Protein AF-A0A660W868-F1 (afdb_monomer_lite)

pLDDT: mean 95.9, std 3.43, range [68.06, 98.5]

Radius of gyration: 18.98 Å; chains: 1; bounding box: 48×37×40 Å

Structure (mmCIF, N/CA/C/O backbone):
data_AF-A0A660W868-F1
#
_entry.id   AF-A0A660W868-F1
#
loop_
_atom_site.group_PDB
_atom_site.id
_atom_site.type_symbol
_atom_site.label_atom_id
_atom_site.label_alt_id
_atom_site.label_comp_id
_atom_site.label_asym_id
_atom_site.label_entity_id
_atom_site.label_seq_id
_atom_site.pdbx_PDB_ins_code
_atom_site.Cartn_x
_atom_site.Cartn_y
_atom_site.Cartn_z
_atom_site.occupancy
_atom_site.B_iso_or_equiv
_atom_site.auth_seq_id
_atom_site.auth_comp_id
_atom_site.auth_asym_id
_atom_site.auth_atom_id
_atom_site.pdbx_PDB_model_num
ATOM 1 N N . MET A 1 1 ? 16.168 12.147 8.693 1.00 68.06 1 MET A N 1
ATOM 2 C CA . MET A 1 1 ? 14.944 12.103 7.888 1.00 68.06 1 MET A CA 1
ATOM 3 C C . MET A 1 1 ? 14.777 13.500 7.350 1.00 68.06 1 MET A C 1
ATOM 5 O O . MET A 1 1 ? 14.948 14.435 8.127 1.00 68.06 1 MET A O 1
ATOM 9 N N . ASP A 1 2 ? 14.531 13.662 6.054 1.00 80.94 2 ASP A N 1
ATOM 10 C CA . ASP A 1 2 ? 14.269 14.983 5.465 1.00 80.94 2 ASP A CA 1
ATOM 11 C C . ASP A 1 2 ? 13.110 15.681 6.211 1.00 80.94 2 ASP A C 1
ATOM 13 O O . ASP A 1 2 ? 12.063 15.068 6.451 1.00 80.94 2 ASP A O 1
ATOM 17 N N . ASP A 1 3 ? 13.277 16.960 6.567 1.00 87.19 3 ASP A N 1
ATOM 18 C CA . ASP A 1 3 ? 12.254 17.779 7.236 1.00 87.19 3 ASP A CA 1
ATOM 19 C C . ASP A 1 3 ? 10.926 17.776 6.458 1.00 87.19 3 ASP A C 1
ATOM 21 O O . ASP A 1 3 ? 9.837 17.803 7.043 1.00 87.19 3 ASP A O 1
ATOM 25 N N . LYS A 1 4 ? 11.001 17.684 5.123 1.00 89.94 4 LYS A N 1
ATOM 26 C CA . LYS A 1 4 ? 9.835 17.540 4.245 1.00 89.94 4 LYS A CA 1
ATOM 27 C C . LYS A 1 4 ? 9.038 16.270 4.556 1.00 89.94 4 LYS A C 1
ATOM 29 O O . LYS A 1 4 ? 7.807 16.314 4.576 1.00 89.94 4 LYS A O 1
ATOM 34 N N . TYR A 1 5 ? 9.713 15.144 4.780 1.00 90.75 5 TYR A N 1
ATOM 35 C CA . TYR A 1 5 ? 9.061 13.855 5.008 1.00 90.75 5 TYR A CA 1
ATOM 36 C C . TYR A 1 5 ? 8.416 13.782 6.389 1.00 90.75 5 TYR A C 1
ATOM 38 O O . TYR A 1 5 ? 7.263 13.364 6.489 1.00 90.75 5 TYR A O 1
ATOM 46 N N . ALA A 1 6 ? 9.072 14.307 7.425 1.00 91.19 6 ALA A N 1
ATOM 47 C CA . ALA A 1 6 ? 8.460 14.434 8.749 1.00 91.19 6 ALA A CA 1
ATOM 48 C C . ALA A 1 6 ? 7.171 15.284 8.711 1.00 91.19 6 ALA A C 1
ATOM 50 O O . ALA A 1 6 ? 6.157 14.933 9.329 1.00 91.19 6 ALA A O 1
ATOM 51 N N . ALA A 1 7 ? 7.178 16.375 7.934 1.00 94.56 7 ALA A N 1
ATOM 52 C CA . ALA A 1 7 ? 6.006 17.225 7.747 1.00 94.56 7 ALA A CA 1
ATOM 53 C C . ALA A 1 7 ? 4.869 16.512 6.995 1.00 94.56 7 ALA A C 1
ATOM 55 O O . ALA A 1 7 ? 3.703 16.683 7.356 1.00 94.56 7 ALA A O 1
ATOM 56 N N . LEU A 1 8 ? 5.186 15.703 5.976 1.00 95.62 8 LEU A N 1
ATOM 57 C CA . LEU A 1 8 ? 4.191 14.904 5.251 1.00 95.62 8 LEU A CA 1
ATOM 58 C C . LEU A 1 8 ? 3.520 13.873 6.161 1.00 95.62 8 LEU A C 1
ATOM 60 O O . LEU A 1 8 ? 2.293 13.811 6.195 1.00 95.62 8 LEU A O 1
ATOM 64 N N . LEU A 1 9 ? 4.300 13.124 6.945 1.00 96.88 9 LEU A N 1
ATOM 65 C CA . LEU A 1 9 ? 3.761 12.148 7.896 1.00 96.88 9 LEU A CA 1
ATOM 66 C C . LEU A 1 9 ? 2.817 12.824 8.899 1.00 96.88 9 LEU A C 1
ATOM 68 O O . LEU A 1 9 ? 1.659 12.433 9.019 1.00 96.88 9 LEU A O 1
ATOM 72 N N . SER A 1 10 ? 3.269 13.909 9.534 1.00 94.88 10 SER A N 1
ATOM 73 C CA . SER A 1 10 ? 2.489 14.632 10.551 1.00 94.88 10 SER A CA 1
ATOM 74 C C . SER A 1 10 ? 1.220 15.294 10.001 1.00 94.88 10 SER A C 1
ATOM 76 O O . SER A 1 10 ? 0.256 15.499 10.733 1.00 94.88 10 SER A O 1
ATOM 78 N N . LYS A 1 11 ? 1.208 15.667 8.715 1.00 96.31 11 LYS A N 1
ATOM 79 C CA . LYS A 1 11 ? 0.036 16.253 8.051 1.00 96.31 11 LYS A CA 1
ATOM 80 C C . LYS A 1 11 ? -1.022 15.201 7.713 1.00 96.31 11 LYS A C 1
ATOM 82 O O . LYS A 1 11 ? -2.210 15.517 7.720 1.00 96.31 11 LYS A O 1
ATOM 87 N N . ASN A 1 12 ? -0.592 13.995 7.346 1.00 97.44 12 ASN A N 1
ATOM 88 C CA . ASN A 1 12 ? -1.459 12.956 6.793 1.00 97.44 12 ASN A CA 1
ATOM 89 C C . ASN A 1 12 ? -1.870 11.886 7.815 1.00 97.44 12 ASN A C 1
ATOM 91 O O . ASN A 1 12 ? -2.822 11.154 7.545 1.00 97.44 12 ASN A O 1
ATOM 95 N N . MET A 1 13 ? -1.193 11.800 8.960 1.00 97.56 13 MET A N 1
ATOM 96 C CA . MET A 1 13 ? -1.477 10.847 10.035 1.00 97.56 13 MET A CA 1
ATOM 97 C C . MET A 1 13 ? -2.031 11.538 11.278 1.00 97.56 13 MET A C 1
ATOM 99 O O . MET A 1 13 ? -1.692 12.682 11.580 1.00 97.56 13 MET A O 1
ATOM 103 N N . ASP A 1 14 ? -2.851 10.815 12.036 1.00 96.94 14 ASP A N 1
ATOM 104 C CA . ASP A 1 14 ? -3.178 11.204 13.405 1.00 96.94 14 ASP A CA 1
ATOM 105 C C . ASP A 1 14 ? -2.036 10.831 14.380 1.00 96.94 14 ASP A C 1
ATOM 107 O O . ASP A 1 14 ? -1.136 10.059 14.027 1.00 96.94 14 ASP A O 1
ATOM 111 N N . PRO A 1 15 ? -2.035 11.365 15.620 1.00 97.56 15 PRO A N 1
ATOM 112 C CA . PRO A 1 15 ? -0.970 11.085 16.584 1.00 97.56 15 PRO A CA 1
ATOM 113 C C . PRO A 1 15 ? -0.807 9.598 16.916 1.00 97.56 15 PRO A C 1
ATOM 115 O O . PRO A 1 15 ? 0.302 9.154 17.199 1.00 97.56 15 PRO A O 1
ATOM 118 N N . THR A 1 16 ? -1.893 8.822 16.879 1.00 97.19 16 THR A N 1
ATOM 119 C CA . THR A 1 16 ? -1.859 7.381 17.151 1.00 97.19 16 THR A CA 1
ATOM 120 C C . THR A 1 16 ? -1.121 6.632 16.045 1.00 97.19 16 THR A C 1
ATOM 122 O O . THR A 1 16 ? -0.245 5.821 16.334 1.00 97.19 16 THR A O 1
ATOM 125 N N . SER A 1 17 ? -1.431 6.930 14.784 1.00 98.00 17 SER A N 1
ATOM 126 C CA . SER A 1 17 ? -0.786 6.323 13.620 1.00 98.00 17 SER A CA 1
ATOM 127 C C . SER A 1 17 ? 0.683 6.723 13.522 1.00 98.00 17 SER A C 1
ATOM 129 O O . SER A 1 17 ? 1.535 5.868 13.280 1.00 98.00 17 SER A O 1
ATOM 131 N N . LEU A 1 18 ? 0.994 7.999 13.778 1.00 97.25 18 LEU A N 1
ATOM 132 C CA . LEU A 1 18 ? 2.375 8.477 13.801 1.00 97.25 18 LEU A CA 1
ATOM 133 C C . LEU A 1 18 ? 3.191 7.758 14.884 1.00 97.25 18 LEU A C 1
ATOM 135 O O . LEU A 1 18 ? 4.258 7.232 14.583 1.00 97.25 18 LEU A O 1
ATOM 139 N N . ALA A 1 19 ? 2.660 7.643 16.106 1.00 97.19 19 ALA A N 1
ATOM 140 C CA . ALA A 1 19 ? 3.342 6.952 17.199 1.00 97.19 19 ALA A CA 1
ATOM 141 C C . ALA A 1 19 ? 3.601 5.466 16.893 1.00 97.19 19 ALA A C 1
ATOM 143 O O . ALA A 1 19 ? 4.667 4.948 17.227 1.00 97.19 19 ALA A O 1
ATOM 144 N N . LYS A 1 20 ? 2.657 4.776 16.234 1.00 97.81 20 LYS A N 1
ATOM 145 C CA . LYS A 1 20 ? 2.848 3.383 15.794 1.00 97.81 20 LYS A CA 1
ATOM 146 C C . LYS A 1 20 ? 3.988 3.256 14.785 1.00 97.81 20 LYS A C 1
ATOM 148 O O . LYS A 1 20 ? 4.787 2.329 14.884 1.00 97.81 20 LYS A O 1
ATOM 153 N N . LEU A 1 21 ? 4.086 4.190 13.837 1.00 96.94 21 LEU A N 1
ATOM 154 C CA . LEU A 1 21 ? 5.165 4.190 12.851 1.00 96.94 21 LEU A CA 1
ATOM 155 C C . LEU A 1 21 ? 6.522 4.525 13.493 1.00 96.94 21 LEU A C 1
ATOM 157 O O . LEU A 1 21 ? 7.508 3.834 13.247 1.00 96.94 21 LEU A O 1
ATOM 161 N N . GLU A 1 22 ? 6.562 5.528 14.374 1.00 95.81 22 GLU A N 1
ATOM 162 C CA . GLU A 1 22 ? 7.761 5.923 15.126 1.00 95.81 22 GLU A CA 1
ATOM 163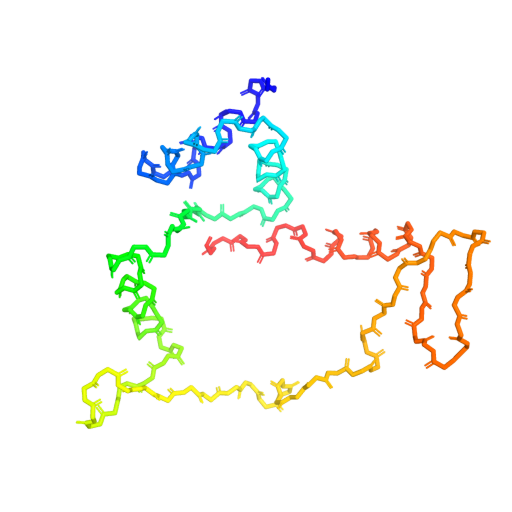 C C . GLU A 1 22 ? 8.276 4.802 16.040 1.00 95.81 22 GLU A C 1
ATOM 165 O O . GLU A 1 22 ? 9.488 4.648 16.205 1.00 95.81 22 GLU A O 1
ATOM 170 N N . ALA A 1 23 ? 7.383 3.972 16.589 1.00 97.31 23 ALA A N 1
ATOM 171 C CA . ALA A 1 23 ? 7.745 2.835 17.436 1.00 97.31 23 ALA A CA 1
ATOM 172 C C . ALA A 1 23 ? 8.602 1.779 16.715 1.00 97.31 23 ALA A C 1
ATOM 174 O O . ALA A 1 23 ? 9.319 1.026 17.377 1.00 97.31 23 ALA A O 1
ATOM 175 N N . LEU A 1 24 ? 8.581 1.739 1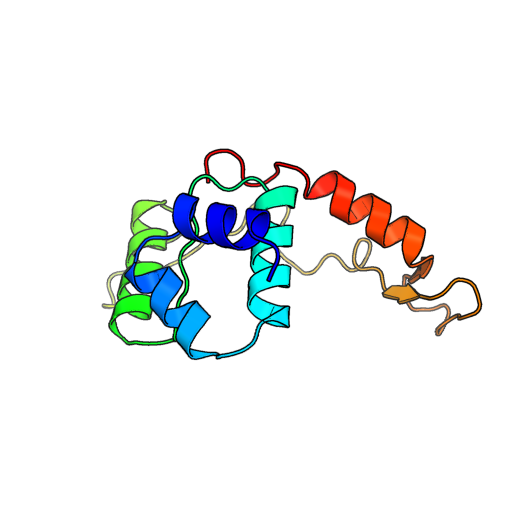5.376 1.00 96.25 24 LEU A N 1
ATOM 176 C CA . LEU A 1 24 ? 9.472 0.879 14.590 1.00 96.25 24 LEU A CA 1
ATOM 177 C C . LEU A 1 24 ? 10.938 1.323 14.677 1.00 96.25 24 LEU A C 1
ATOM 179 O O . LEU A 1 24 ? 11.828 0.519 14.398 1.00 96.25 24 LEU A O 1
ATOM 183 N N . ASN A 1 25 ? 11.189 2.587 15.045 1.00 95.75 25 ASN A N 1
ATOM 184 C CA . ASN A 1 25 ? 12.516 3.194 15.133 1.00 95.75 25 ASN A CA 1
ATOM 185 C C . ASN A 1 25 ? 13.366 2.932 13.873 1.00 95.75 25 ASN A C 1
ATOM 187 O O . ASN A 1 25 ? 14.542 2.572 13.952 1.00 95.75 25 ASN A O 1
ATOM 191 N N . ASN A 1 26 ? 12.734 3.057 12.702 1.00 96.31 26 ASN A N 1
ATOM 192 C CA . ASN A 1 26 ? 13.339 2.773 11.408 1.00 96.31 26 ASN A CA 1
ATOM 193 C C . ASN A 1 26 ? 13.098 3.935 10.438 1.00 96.31 26 ASN A C 1
ATOM 195 O O . ASN A 1 26 ? 12.000 4.122 9.916 1.00 96.31 26 ASN A O 1
ATOM 199 N N . GLU A 1 27 ? 14.155 4.703 10.197 1.00 94.56 27 GLU A N 1
ATOM 200 C CA . GLU A 1 27 ? 14.132 5.882 9.336 1.00 94.56 27 GLU A CA 1
ATOM 201 C C . GLU A 1 27 ? 13.823 5.545 7.872 1.00 94.56 27 GLU A C 1
ATOM 203 O O . GLU A 1 27 ? 13.050 6.260 7.242 1.00 94.56 27 GLU A O 1
ATOM 208 N N . GLU A 1 28 ? 14.326 4.420 7.354 1.00 96.19 28 GLU A N 1
ATOM 209 C CA . GLU A 1 28 ? 14.067 3.994 5.972 1.00 96.19 28 GLU A CA 1
ATOM 210 C C . GLU A 1 28 ? 12.577 3.706 5.746 1.00 96.19 28 GLU A C 1
ATOM 212 O O . GLU A 1 28 ? 12.020 4.051 4.705 1.00 96.19 28 GLU A O 1
ATOM 217 N N . VAL A 1 29 ? 11.901 3.123 6.742 1.00 96.50 29 VAL A N 1
ATOM 218 C CA . VAL A 1 29 ? 10.451 2.881 6.684 1.00 96.50 29 VAL A CA 1
ATOM 219 C C . VAL A 1 29 ? 9.677 4.198 6.722 1.00 96.50 29 VAL A C 1
ATOM 221 O O . VAL A 1 29 ? 8.743 4.375 5.942 1.00 96.50 29 VAL A O 1
ATOM 224 N N . MET A 1 30 ? 10.068 5.136 7.590 1.00 96.19 30 MET A N 1
ATOM 225 C CA . MET A 1 30 ? 9.439 6.461 7.667 1.00 96.19 30 MET A CA 1
ATOM 226 C C . MET A 1 30 ? 9.544 7.200 6.326 1.00 96.19 30 MET A C 1
ATOM 228 O O . MET A 1 30 ? 8.555 7.743 5.831 1.00 96.19 30 MET A O 1
ATOM 232 N N . GLU A 1 31 ? 10.728 7.179 5.710 1.00 96.75 31 GLU A N 1
ATOM 233 C CA . GLU A 1 31 ? 10.967 7.796 4.404 1.00 96.75 31 GLU A CA 1
ATOM 234 C C . GLU A 1 31 ? 10.190 7.096 3.288 1.00 96.75 31 GLU A C 1
ATOM 236 O O . GLU A 1 31 ? 9.561 7.771 2.473 1.00 96.75 31 GLU A O 1
ATOM 241 N N . PHE A 1 32 ? 10.149 5.762 3.282 1.00 96.94 32 PHE A N 1
ATOM 242 C CA . PHE A 1 32 ? 9.362 4.990 2.320 1.00 96.94 32 PHE A CA 1
ATOM 243 C C . PHE A 1 32 ? 7.868 5.339 2.386 1.00 96.94 32 PHE A C 1
ATOM 245 O O . PHE A 1 32 ? 7.229 5.584 1.360 1.00 96.94 32 PHE A O 1
ATOM 252 N N . VAL A 1 33 ? 7.303 5.427 3.594 1.00 97.75 33 VAL A N 1
ATOM 253 C CA . VAL A 1 33 ? 5.902 5.825 3.789 1.00 97.75 33 VAL A CA 1
ATOM 254 C C . VAL A 1 33 ? 5.674 7.265 3.326 1.00 97.75 33 VAL A C 1
ATOM 256 O O . VAL A 1 33 ? 4.685 7.539 2.647 1.00 97.75 33 VAL A O 1
ATOM 259 N N . ALA A 1 34 ? 6.588 8.187 3.633 1.00 97.81 34 ALA A N 1
ATOM 260 C CA . ALA A 1 34 ? 6.474 9.575 3.193 1.00 97.81 34 ALA A CA 1
ATOM 261 C C . ALA A 1 34 ? 6.540 9.714 1.660 1.00 97.81 34 ALA A C 1
ATOM 263 O O . ALA A 1 34 ? 5.757 10.470 1.080 1.00 97.81 34 ALA A O 1
ATOM 264 N N . GLN A 1 35 ? 7.407 8.946 0.994 1.00 97.25 35 GLN A N 1
ATOM 265 C CA . GLN A 1 35 ? 7.464 8.860 -0.469 1.00 97.25 35 GLN A CA 1
ATOM 266 C C . GLN A 1 35 ? 6.157 8.311 -1.052 1.00 97.25 35 GLN A C 1
ATOM 268 O O . GLN A 1 35 ? 5.650 8.853 -2.034 1.00 97.25 35 GLN A O 1
ATOM 273 N N . ALA A 1 36 ? 5.567 7.284 -0.430 1.00 97.62 36 ALA A N 1
ATOM 274 C CA . ALA A 1 36 ? 4.274 6.747 -0.847 1.00 97.62 36 ALA A CA 1
ATOM 275 C C . ALA A 1 36 ? 3.139 7.774 -0.679 1.00 97.62 36 ALA A C 1
ATOM 277 O O . ALA A 1 36 ? 2.292 7.898 -1.562 1.00 97.62 36 ALA A O 1
ATOM 278 N N . ILE A 1 37 ? 3.139 8.558 0.405 1.00 98.12 37 ILE A N 1
ATOM 279 C CA . ILE A 1 37 ? 2.186 9.663 0.607 1.00 98.12 37 ILE A CA 1
ATOM 280 C C . ILE A 1 37 ? 2.345 10.722 -0.484 1.00 98.12 37 ILE A C 1
ATOM 282 O O . ILE A 1 37 ? 1.350 11.174 -1.050 1.00 98.12 37 ILE A O 1
ATOM 286 N N . GLU A 1 38 ? 3.580 11.110 -0.801 1.00 97.69 38 GLU A N 1
ATOM 287 C CA . GLU A 1 38 ? 3.852 12.075 -1.867 1.00 97.69 38 GLU A CA 1
ATOM 288 C C . GLU A 1 38 ? 3.402 11.556 -3.240 1.00 97.69 38 GLU A C 1
ATOM 290 O O . GLU A 1 38 ? 2.774 12.295 -4.000 1.00 97.69 38 GLU A O 1
ATOM 295 N N . LEU A 1 39 ? 3.686 10.290 -3.553 1.00 98.12 39 LEU A N 1
ATOM 296 C CA . LEU A 1 39 ? 3.313 9.674 -4.823 1.00 98.12 39 LEU A CA 1
ATOM 297 C C . LEU A 1 39 ? 1.792 9.536 -4.952 1.00 98.12 39 LEU A C 1
ATOM 299 O O . LEU A 1 39 ? 1.211 9.999 -5.933 1.00 98.12 39 LEU A O 1
ATOM 303 N N . CYS A 1 40 ? 1.144 8.911 -3.973 1.00 98.25 40 CYS A N 1
ATOM 304 C CA . CYS A 1 40 ? -0.257 8.502 -4.055 1.00 98.25 40 CYS A CA 1
ATOM 305 C C . CYS A 1 40 ? -1.249 9.617 -3.689 1.00 98.25 40 CYS A C 1
ATOM 307 O O . CYS A 1 40 ? -2.416 9.534 -4.074 1.00 98.25 40 CYS A O 1
ATOM 309 N N . ALA A 1 41 ? -0.795 10.656 -2.982 1.00 97.81 41 ALA A N 1
ATOM 310 C CA . ALA A 1 41 ? -1.583 11.795 -2.502 1.00 97.81 41 ALA A CA 1
ATOM 311 C C . ALA A 1 41 ? -2.887 11.425 -1.747 1.00 97.81 41 ALA A C 1
ATOM 313 O O . ALA A 1 41 ? -3.951 11.954 -2.084 1.00 97.81 41 ALA A O 1
ATOM 314 N N . PRO A 1 42 ? -2.837 10.544 -0.725 1.00 98.06 42 PRO A N 1
ATOM 315 C CA . PRO A 1 42 ? -4.012 10.191 0.068 1.00 98.06 42 PRO A CA 1
ATOM 316 C C . PRO A 1 42 ? -4.540 11.385 0.876 1.00 98.06 42 PRO A C 1
ATOM 318 O O . PRO A 1 42 ? -3.789 12.291 1.250 1.00 98.06 42 PRO A O 1
ATOM 321 N N . ALA A 1 43 ? -5.832 11.370 1.200 1.00 96.69 43 ALA A N 1
ATOM 322 C CA . ALA A 1 43 ? -6.435 12.353 2.096 1.00 96.69 43 ALA A CA 1
ATOM 323 C C . ALA A 1 43 ? -6.032 12.113 3.558 1.00 96.69 43 ALA A C 1
ATOM 325 O O . ALA A 1 43 ? -5.850 13.070 4.310 1.00 96.69 43 ALA A O 1
ATOM 326 N N . LYS A 1 44 ? -5.875 10.846 3.952 1.00 96.56 44 LYS A N 1
ATOM 327 C CA . LYS A 1 44 ? -5.475 10.428 5.301 1.00 96.56 44 LYS A CA 1
ATOM 328 C C . LYS A 1 44 ? -4.693 9.118 5.252 1.00 96.56 44 LYS A C 1
ATOM 330 O O . LYS A 1 44 ? -4.884 8.315 4.345 1.00 96.56 44 LYS A O 1
ATOM 335 N N . VAL A 1 45 ? -3.847 8.886 6.249 1.00 97.81 45 VAL A N 1
ATOM 336 C CA . VAL A 1 45 ? -3.141 7.617 6.438 1.00 97.81 45 VAL A CA 1
ATOM 337 C C . VAL A 1 45 ? -3.359 7.125 7.859 1.00 97.81 45 VAL A C 1
ATOM 339 O O . VAL A 1 45 ? -3.195 7.879 8.815 1.00 97.81 45 VAL A O 1
ATOM 342 N N . ALA A 1 46 ? -3.722 5.851 7.976 1.00 97.31 46 ALA A N 1
ATOM 343 C CA . ALA A 1 46 ? -3.804 5.134 9.237 1.00 97.31 46 ALA A CA 1
ATOM 344 C C . ALA A 1 46 ? -2.708 4.064 9.280 1.00 97.31 46 ALA A C 1
ATOM 346 O O . ALA A 1 46 ? -2.434 3.419 8.266 1.00 97.31 46 ALA A O 1
ATOM 347 N N . VAL A 1 47 ? -2.096 3.879 10.448 1.00 97.69 47 VAL A N 1
ATOM 348 C CA . VAL A 1 47 ? -1.128 2.803 10.700 1.00 97.69 47 VAL A CA 1
ATOM 349 C C . VAL A 1 47 ? -1.773 1.809 11.655 1.00 97.69 47 VAL A C 1
ATOM 351 O O . VAL A 1 47 ? -2.232 2.193 12.734 1.00 97.69 47 VAL A O 1
ATOM 354 N N . CYS A 1 48 ? -1.821 0.542 11.248 1.00 97.38 48 CYS A N 1
ATOM 355 C CA . CYS A 1 48 ? -2.431 -0.530 12.027 1.00 97.38 48 CYS A CA 1
ATOM 356 C C . CYS A 1 48 ? -1.374 -1.516 12.539 1.00 97.38 48 CYS A C 1
ATOM 358 O O . CYS A 1 48 ? -0.396 -1.779 11.843 1.00 97.38 48 CYS A O 1
ATOM 360 N N . ASP A 1 49 ? -1.572 -2.047 13.746 1.00 96.38 49 ASP A N 1
ATOM 361 C CA . ASP A 1 49 ? -0.610 -2.891 14.475 1.00 96.38 49 ASP A CA 1
ATOM 362 C C . ASP A 1 49 ? -1.186 -4.253 14.908 1.00 96.38 49 ASP A C 1
ATOM 364 O O . ASP A 1 49 ? -0.689 -4.878 15.844 1.00 96.38 49 ASP A O 1
ATOM 368 N N . ASP A 1 50 ? -2.243 -4.709 14.229 1.00 95.94 50 ASP A N 1
ATOM 369 C CA . ASP A 1 50 ? -2.988 -5.944 14.518 1.00 95.94 50 ASP A CA 1
ATOM 370 C C . ASP A 1 50 ? -3.610 -6.017 15.929 1.00 95.94 50 ASP A C 1
ATOM 372 O O . ASP A 1 50 ? -4.074 -7.080 16.361 1.00 95.94 50 ASP A O 1
ATOM 376 N N . SER A 1 51 ? -3.684 -4.892 16.650 1.00 97.69 51 SER A N 1
ATOM 377 C CA . SER A 1 51 ? -4.461 -4.787 17.887 1.00 97.69 51 SER A CA 1
ATOM 378 C C . SER A 1 51 ? -5.944 -5.106 17.661 1.00 97.69 51 SER A C 1
ATOM 380 O O . SER A 1 51 ? -6.493 -4.966 16.563 1.00 97.69 51 SER A O 1
ATOM 382 N N . ALA A 1 52 ? -6.630 -5.542 18.721 1.00 97.81 52 ALA A N 1
ATOM 383 C CA . ALA A 1 52 ? -8.053 -5.873 18.641 1.00 97.81 52 ALA A CA 1
ATOM 384 C C . ALA A 1 52 ? -8.895 -4.653 18.225 1.00 97.81 52 ALA A C 1
ATOM 386 O O . ALA A 1 52 ? -9.897 -4.797 17.524 1.00 97.81 52 ALA A O 1
ATOM 387 N N . GLU A 1 53 ? -8.460 -3.464 18.635 1.00 97.12 53 GLU A N 1
ATOM 388 C CA . GLU A 1 53 ? -9.033 -2.169 18.302 1.00 97.12 53 GLU A CA 1
ATOM 389 C C . GLU A 1 53 ? -8.919 -1.870 16.804 1.00 97.12 53 GLU A C 1
ATOM 391 O O . GLU A 1 53 ? -9.930 -1.551 16.176 1.00 97.12 53 GLU A O 1
ATOM 396 N N . ASP A 1 54 ? -7.734 -2.038 16.210 1.00 97.75 54 ASP A N 1
ATOM 397 C CA . ASP A 1 54 ? -7.528 -1.815 14.775 1.00 97.75 54 ASP A CA 1
ATOM 398 C C . ASP A 1 54 ? -8.294 -2.832 13.930 1.00 97.75 54 ASP A C 1
ATOM 400 O O . ASP A 1 54 ? -8.942 -2.469 12.948 1.00 97.75 54 ASP A O 1
ATOM 404 N N . VAL A 1 55 ? -8.285 -4.106 14.334 1.00 96.94 55 VAL A N 1
ATOM 405 C CA . VAL A 1 55 ? -9.049 -5.160 13.655 1.00 96.94 55 VAL A CA 1
ATOM 406 C C . VAL A 1 55 ? -10.547 -4.849 13.688 1.00 96.94 55 VAL A C 1
ATOM 408 O O . VAL A 1 55 ? -11.237 -5.012 12.678 1.00 96.94 55 VAL A O 1
ATOM 411 N N . ALA A 1 56 ? -11.070 -4.396 14.830 1.00 96.44 56 ALA A N 1
ATOM 412 C CA . ALA A 1 56 ? -12.466 -3.985 14.949 1.00 96.44 56 ALA A CA 1
ATOM 413 C C . ALA A 1 56 ? -12.770 -2.746 14.094 1.00 96.44 56 ALA A C 1
ATOM 415 O O . ALA A 1 56 ? -13.798 -2.710 13.415 1.00 96.44 56 ALA A O 1
ATOM 416 N N . TRP A 1 57 ? -11.866 -1.763 14.080 1.00 97.06 57 TRP A N 1
ATOM 417 C CA . TRP A 1 57 ? -12.000 -0.550 13.279 1.00 97.06 57 TRP A CA 1
ATOM 418 C C . TRP A 1 57 ? -12.025 -0.851 11.774 1.00 97.06 57 TRP A C 1
ATOM 420 O O . TRP A 1 57 ? -12.954 -0.411 11.101 1.00 97.06 57 TRP A O 1
ATOM 430 N N . ILE A 1 58 ? -11.091 -1.658 11.252 1.00 96.75 58 ILE A N 1
ATOM 431 C CA . ILE A 1 58 ? -11.040 -2.046 9.827 1.00 96.75 58 ILE A CA 1
ATOM 432 C C . ILE A 1 58 ? -12.333 -2.754 9.409 1.00 96.75 58 ILE A C 1
ATOM 434 O O . ILE A 1 58 ? -12.938 -2.395 8.399 1.00 96.75 58 ILE A O 1
ATOM 438 N N . ARG A 1 59 ? -12.799 -3.724 10.207 1.00 96.44 59 ARG A N 1
ATOM 439 C CA . ARG A 1 59 ? -14.056 -4.444 9.934 1.00 96.44 59 ARG A CA 1
ATOM 440 C C . ARG A 1 59 ? -15.252 -3.499 9.884 1.00 96.44 59 ARG A C 1
ATOM 442 O O . ARG A 1 59 ? -16.086 -3.609 8.989 1.00 96.44 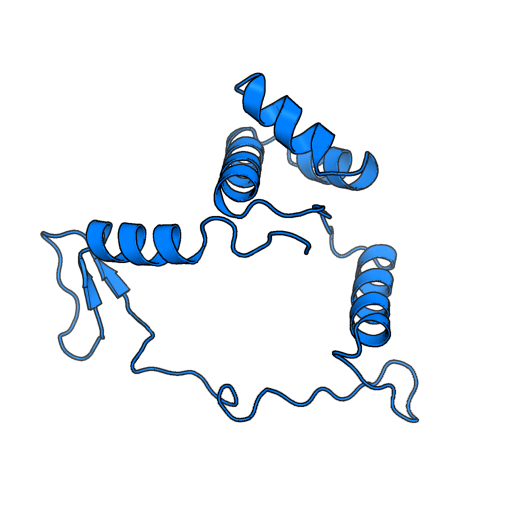59 ARG A O 1
ATOM 449 N N . GLN A 1 60 ? -15.330 -2.556 10.823 1.00 97.12 60 GLN A N 1
ATOM 450 C CA . GLN A 1 60 ? -16.410 -1.576 10.834 1.00 97.12 60 GLN A CA 1
ATOM 451 C C . GLN A 1 60 ? -16.320 -0.622 9.635 1.00 97.12 60 GLN A C 1
ATOM 453 O O . GLN A 1 60 ? -17.341 -0.344 9.014 1.00 97.12 60 GLN A O 1
ATOM 458 N N . GLN A 1 61 ? -15.118 -0.176 9.251 1.00 96.56 61 GLN A N 1
ATOM 459 C CA . GLN A 1 61 ? -14.920 0.657 8.059 1.00 96.56 61 GLN A CA 1
ATOM 460 C C . GLN A 1 61 ? -15.372 -0.048 6.775 1.00 96.56 61 GLN A C 1
ATOM 462 O O . GLN A 1 61 ? -16.034 0.585 5.956 1.00 96.56 61 GLN A O 1
ATOM 467 N N . ALA A 1 62 ? -15.093 -1.345 6.610 1.00 97.25 62 ALA A N 1
ATOM 468 C CA . ALA A 1 62 ? -15.555 -2.110 5.449 1.00 97.25 62 ALA A CA 1
ATOM 469 C C . ALA A 1 62 ? -17.096 -2.153 5.355 1.00 97.25 62 ALA A C 1
ATOM 471 O O . ALA A 1 62 ? -17.668 -2.016 4.270 1.00 97.25 62 ALA A O 1
ATOM 472 N N . ILE A 1 63 ? -17.785 -2.272 6.496 1.00 97.44 63 ILE A N 1
ATOM 473 C CA . ILE A 1 63 ? -19.255 -2.217 6.567 1.00 97.44 63 ILE A CA 1
ATOM 474 C C . ILE A 1 63 ? -19.766 -0.803 6.256 1.00 97.44 63 ILE A C 1
ATOM 476 O O . ILE A 1 63 ? -20.669 -0.637 5.432 1.00 97.44 63 ILE A O 1
ATOM 480 N N . ASP A 1 64 ? -19.182 0.224 6.875 1.00 97.25 64 ASP A N 1
ATOM 481 C CA . ASP A 1 64 ? -19.590 1.624 6.700 1.00 97.25 64 ASP A CA 1
ATOM 482 C C . ASP A 1 64 ? -19.393 2.097 5.247 1.00 97.25 64 ASP A C 1
ATOM 484 O O . ASP A 1 64 ? -20.236 2.813 4.693 1.00 97.25 64 ASP A O 1
ATOM 488 N N . ASN A 1 65 ? -18.322 1.626 4.599 1.00 95.69 65 ASN A N 1
ATOM 489 C CA . ASN A 1 65 ? -18.013 1.869 3.188 1.00 95.69 65 ASN A CA 1
ATOM 490 C C . ASN A 1 65 ? -18.838 1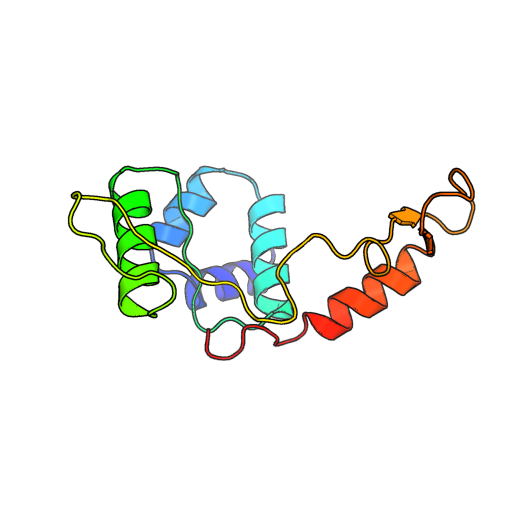.006 2.224 1.00 95.69 65 ASN A C 1
ATOM 492 O O . ASN A 1 65 ? -18.782 1.224 1.013 1.00 95.69 65 ASN A O 1
ATOM 496 N N . LYS A 1 66 ? -19.650 0.075 2.746 1.00 96.12 66 LYS A N 1
ATOM 497 C CA . LYS A 1 66 ? -20.482 -0.866 1.977 1.00 96.12 66 LYS A CA 1
ATOM 498 C C . LYS A 1 66 ? -19.668 -1.829 1.112 1.00 96.12 66 LYS A C 1
ATOM 500 O O . LYS A 1 66 ? -20.179 -2.344 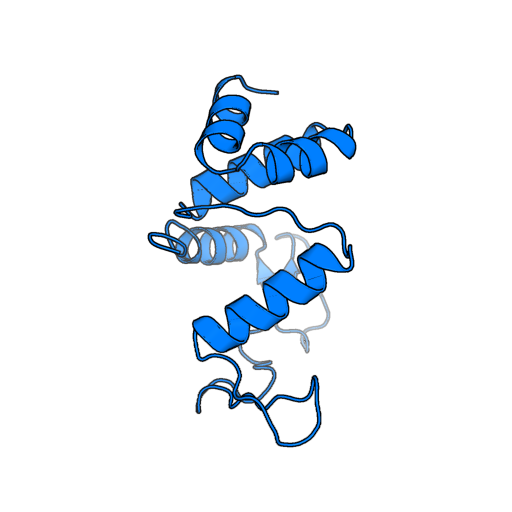0.118 1.00 96.12 66 LYS A O 1
ATOM 505 N N . GLU A 1 67 ? -18.418 -2.063 1.490 1.00 96.50 67 GLU A N 1
ATOM 506 C CA . GLU A 1 67 ? -17.593 -3.127 0.927 1.00 96.50 67 GLU A CA 1
ATOM 507 C C . GLU A 1 67 ? -18.094 -4.475 1.453 1.00 96.50 67 GLU A C 1
ATOM 509 O O . GLU A 1 67 ? -18.213 -5.429 0.691 1.00 96.50 67 GLU A O 1
ATOM 514 N N . GLU A 1 68 ? -18.490 -4.540 2.724 1.00 98.00 68 GLU A N 1
ATOM 515 C CA . GLU A 1 68 ? -19.000 -5.755 3.354 1.00 98.00 68 GLU A CA 1
ATOM 516 C C . GLU A 1 68 ? -20.448 -5.619 3.846 1.00 98.00 68 GLU A C 1
ATOM 518 O O . GLU A 1 68 ? -20.881 -4.569 4.323 1.00 98.00 68 GLU A O 1
ATOM 523 N N . ILE A 1 69 ? -21.209 -6.716 3.754 1.00 98.00 69 ILE A N 1
ATOM 524 C CA . ILE A 1 69 ? -22.596 -6.804 4.231 1.00 98.00 69 ILE A CA 1
ATOM 525 C C . ILE A 1 69 ? -22.665 -7.780 5.414 1.00 98.00 69 ILE A C 1
ATOM 527 O O . ILE A 1 69 ? -22.337 -8.957 5.236 1.00 98.00 69 ILE A O 1
ATOM 531 N N . PRO A 1 70 ? -23.138 -7.351 6.600 1.00 97.69 70 PRO A N 1
ATOM 532 C CA . PRO A 1 70 ? -23.309 -8.235 7.751 1.00 97.69 70 PRO A CA 1
ATOM 533 C C . PRO A 1 70 ? -24.290 -9.386 7.496 1.00 97.69 70 PRO A C 1
ATOM 535 O O . PRO A 1 70 ? -25.352 -9.209 6.891 1.00 97.69 70 PRO A O 1
ATOM 538 N N . LEU A 1 71 ? -23.956 -10.569 8.012 1.00 98.00 71 LEU A N 1
ATOM 539 C CA . LEU A 1 71 ? -24.804 -11.760 7.989 1.00 98.00 71 LEU A CA 1
ATOM 540 C C . LEU A 1 71 ? -25.464 -12.002 9.356 1.00 98.00 71 LEU A C 1
ATOM 542 O O . LEU A 1 71 ? -25.223 -11.304 10.334 1.00 98.00 71 LEU A O 1
ATOM 546 N N . LYS A 1 72 ? -26.331 -13.021 9.433 1.00 97.75 72 LYS A N 1
ATOM 547 C CA . LYS A 1 72 ? -27.033 -13.383 10.681 1.00 97.75 72 LYS A CA 1
ATOM 548 C C . LYS A 1 72 ? -26.110 -13.928 11.775 1.00 97.75 72 LYS A C 1
ATOM 550 O O . LYS A 1 72 ? -26.506 -13.934 12.935 1.00 97.75 72 LYS A O 1
ATOM 555 N N . ILE A 1 73 ? -24.947 -14.457 11.399 1.00 97.75 73 ILE A N 1
ATOM 556 C CA . ILE A 1 73 ? -23.948 -14.951 12.347 1.00 97.75 73 ILE A CA 1
ATOM 557 C C . ILE A 1 73 ? -23.073 -13.763 12.727 1.00 97.75 73 ILE A C 1
ATOM 559 O O . ILE A 1 73 ? -22.538 -13.086 11.851 1.00 97.75 73 ILE A O 1
ATOM 563 N N . GLU A 1 74 ? -22.951 -13.505 14.024 1.00 94.38 74 GLU A N 1
ATOM 564 C CA . GLU A 1 74 ? -22.152 -12.399 14.539 1.00 94.38 74 GLU A CA 1
ATOM 565 C C . GLU A 1 74 ? -20.702 -12.482 14.040 1.00 94.38 74 GLU A C 1
ATOM 567 O O . GLU A 1 74 ? -20.090 -13.550 14.035 1.00 94.38 74 GLU A O 1
ATOM 572 N N . GLY A 1 75 ? -20.174 -11.349 13.571 1.00 92.69 75 GLY A N 1
ATOM 573 C CA . GLY A 1 75 ? -18.828 -11.246 13.006 1.00 92.69 75 GLY A CA 1
ATOM 574 C C . GLY A 1 75 ? -18.671 -11.784 11.579 1.00 92.69 75 GLY A C 1
ATOM 575 O O . GLY A 1 75 ? -17.589 -11.652 11.018 1.00 92.69 75 GLY A O 1
ATOM 576 N N . HIS A 1 76 ? -19.713 -12.368 10.977 1.00 97.19 76 HIS A N 1
ATOM 577 C CA . HIS A 1 76 ? -19.666 -12.839 9.594 1.00 97.19 76 HIS A CA 1
ATOM 578 C C . HIS A 1 76 ? -20.223 -11.789 8.634 1.00 97.19 76 HIS A C 1
ATOM 580 O O . HIS A 1 76 ? -21.279 -11.195 8.870 1.00 97.19 76 HIS A O 1
ATOM 586 N N . THR A 1 77 ? -19.556 -11.647 7.497 1.00 98.00 77 THR A N 1
ATOM 587 C CA . THR A 1 77 ? -19.927 -10.737 6.415 1.00 98.00 77 THR A CA 1
ATOM 588 C C . THR A 1 77 ? -19.877 -11.446 5.063 1.00 98.00 77 THR A C 1
ATOM 590 O O . THR A 1 77 ? -19.412 -12.583 4.944 1.00 98.00 77 THR A O 1
ATOM 593 N N . VAL A 1 78 ? -20.409 -10.790 4.036 1.00 97.88 78 VAL A N 1
ATOM 594 C CA . VAL A 1 78 ? -20.229 -11.174 2.635 1.00 97.88 78 VAL A CA 1
ATOM 595 C C . VAL A 1 78 ? -19.739 -9.971 1.830 1.00 97.88 78 VAL A C 1
ATOM 597 O O . VAL A 1 78 ? -20.234 -8.859 2.015 1.00 97.88 78 VAL A O 1
ATOM 600 N N . HIS A 1 79 ? -18.789 -10.220 0.931 1.00 97.31 79 HIS A N 1
ATOM 601 C CA . HIS A 1 79 ? -18.296 -9.290 -0.082 1.00 97.31 79 HIS A CA 1
ATOM 602 C C . HIS A 1 79 ? -18.563 -9.886 -1.466 1.00 97.31 79 HIS A C 1
ATOM 604 O O . HIS A 1 79 ? -18.505 -11.106 -1.643 1.00 97.31 79 HIS A O 1
ATOM 610 N N . PHE A 1 80 ? -18.858 -9.033 -2.443 1.00 95.25 80 PHE A N 1
ATOM 611 C CA . PHE A 1 80 ? -18.984 -9.433 -3.839 1.00 95.25 80 PHE A CA 1
ATOM 612 C C . PHE A 1 80 ? -18.004 -8.613 -4.670 1.00 95.25 80 PHE A C 1
ATOM 614 O O . PHE A 1 80 ? -18.188 -7.403 -4.812 1.00 95.25 80 PHE A O 1
ATOM 621 N N . ASP A 1 81 ? -17.005 -9.284 -5.239 1.00 95.00 81 ASP A N 1
ATOM 622 C CA . ASP A 1 81 ? -16.018 -8.639 -6.098 1.00 95.00 81 ASP A CA 1
ATOM 623 C C . ASP A 1 81 ? -16.664 -8.036 -7.354 1.00 95.00 81 ASP A C 1
ATOM 625 O O . ASP A 1 81 ? -17.725 -8.460 -7.837 1.00 95.00 81 ASP A O 1
ATOM 629 N N . GLY A 1 82 ? -15.977 -7.056 -7.941 1.00 94.19 82 GLY A N 1
ATOM 630 C CA . GLY A 1 82 ? -16.361 -6.502 -9.231 1.00 94.19 82 GLY A CA 1
ATOM 631 C C . GLY A 1 82 ? -16.395 -7.581 -10.319 1.00 94.19 82 GLY A C 1
ATOM 632 O O . GLY A 1 82 ? -15.548 -8.469 -10.373 1.00 94.19 82 GLY A O 1
ATOM 633 N N . TYR A 1 83 ? -17.342 -7.475 -11.257 1.00 95.56 83 TYR A N 1
ATOM 634 C CA . TYR A 1 83 ? -17.501 -8.448 -12.352 1.00 95.56 83 TYR A CA 1
ATOM 635 C C . TYR A 1 83 ? -16.201 -8.711 -13.138 1.00 95.56 83 TYR A C 1
ATOM 637 O O . TYR A 1 83 ? -15.959 -9.823 -13.598 1.00 95.56 83 TYR A O 1
ATOM 645 N N . TYR A 1 84 ? -15.345 -7.695 -13.266 1.00 94.94 84 TYR A N 1
ATOM 646 C CA . TYR A 1 84 ? -14.076 -7.776 -13.988 1.00 94.94 84 TYR A CA 1
ATOM 647 C C . TYR A 1 84 ? -12.873 -8.167 -13.115 1.00 94.94 84 TYR A C 1
ATOM 649 O O . TYR A 1 84 ? -11.753 -8.122 -13.626 1.00 94.94 84 TYR A O 1
ATOM 657 N N . ASP A 1 85 ? -13.070 -8.524 -11.843 1.00 94.94 85 ASP A N 1
ATOM 658 C CA . ASP A 1 85 ? -11.994 -8.763 -10.870 1.00 94.94 85 ASP A CA 1
ATOM 659 C C . ASP A 1 85 ? -12.259 -9.977 -9.961 1.00 94.94 85 ASP A C 1
ATOM 661 O O . ASP A 1 85 ? -12.131 -9.926 -8.748 1.00 94.94 85 ASP A O 1
ATOM 665 N N . GLN A 1 86 ? -12.671 -11.097 -10.560 1.00 94.75 86 GLN A N 1
ATOM 666 C CA . GLN A 1 86 ? -13.068 -12.306 -9.818 1.00 94.75 86 GLN A CA 1
ATOM 667 C C . GLN A 1 86 ? -11.933 -13.320 -9.612 1.00 94.75 86 GLN A C 1
ATOM 669 O O . GLN A 1 86 ? -12.122 -14.363 -8.986 1.00 94.75 86 GLN A O 1
ATOM 674 N N . ALA A 1 87 ? -10.772 -13.095 -10.228 1.00 94.06 87 ALA A N 1
ATOM 675 C CA . ALA A 1 87 ? -9.659 -14.031 -10.190 1.00 94.06 87 ALA A CA 1
ATOM 676 C C . ALA A 1 87 ? -8.344 -13.346 -10.557 1.00 94.06 87 ALA A C 1
ATOM 678 O O . ALA A 1 87 ? -8.313 -12.325 -11.244 1.00 94.06 87 ALA A O 1
ATOM 679 N N . ARG A 1 88 ? -7.230 -13.985 -10.185 1.00 94.44 88 ARG A N 1
ATOM 680 C CA . ARG A 1 88 ? -5.891 -13.535 -10.574 1.00 94.44 88 ARG A CA 1
ATOM 681 C C . ARG A 1 88 ? -5.755 -13.424 -12.097 1.00 94.44 88 ARG A C 1
ATOM 683 O O . ARG A 1 88 ? -5.810 -14.433 -12.805 1.00 94.44 88 ARG A O 1
ATOM 690 N N . LYS A 1 89 ? -5.442 -12.222 -12.579 1.00 93.62 89 LYS A N 1
ATOM 691 C CA . LYS A 1 89 ? -5.140 -11.941 -13.989 1.00 93.62 89 LYS A CA 1
ATOM 692 C C . LYS A 1 89 ? -3.663 -12.175 -14.302 1.00 93.62 89 LYS A C 1
ATOM 694 O O . LYS A 1 89 ? -2.801 -11.339 -14.032 1.00 93.62 89 LYS A O 1
ATOM 699 N N . LYS A 1 90 ? -3.349 -13.369 -14.814 1.00 92.94 90 LYS A N 1
ATOM 700 C CA . LYS A 1 90 ? -1.960 -13.776 -15.108 1.00 92.94 90 LYS A CA 1
ATOM 701 C C . LYS A 1 90 ? -1.336 -12.975 -16.254 1.00 92.94 90 LYS A C 1
ATOM 703 O O . LYS A 1 90 ? -0.130 -12.777 -16.250 1.00 92.94 90 LYS A O 1
ATOM 708 N N . ASP A 1 91 ? -2.154 -12.541 -17.204 1.00 91.31 91 ASP A N 1
ATOM 709 C CA . ASP A 1 91 ? -1.795 -11.763 -18.394 1.00 91.31 91 ASP A CA 1
ATOM 710 C C . ASP A 1 91 ? -1.229 -10.376 -18.064 1.00 91.31 91 ASP A C 1
ATOM 712 O O . ASP A 1 91 ? -0.332 -9.906 -18.757 1.00 91.31 91 ASP A O 1
ATOM 716 N N . VAL A 1 92 ? -1.686 -9.758 -16.971 1.00 92.88 92 VAL A N 1
ATOM 717 C CA . VAL A 1 92 ? -1.149 -8.473 -16.481 1.00 92.88 92 VAL A CA 1
ATOM 718 C C . VAL A 1 92 ? -0.203 -8.619 -15.285 1.00 92.88 92 VAL A C 1
ATOM 720 O O . VAL A 1 92 ? 0.372 -7.635 -14.836 1.00 92.88 92 VAL A O 1
ATOM 723 N N . THR A 1 93 ? 0.003 -9.836 -14.769 1.00 95.31 93 THR A N 1
ATOM 724 C CA . THR A 1 93 ? 1.037 -10.086 -13.751 1.00 95.31 93 THR A CA 1
ATOM 725 C C . THR A 1 93 ? 2.395 -10.169 -14.446 1.00 95.31 93 THR A C 1
ATOM 727 O O . THR A 1 93 ? 2.605 -11.099 -15.225 1.00 95.31 93 THR A O 1
ATOM 730 N N . LYS A 1 94 ? 3.310 -9.239 -14.157 1.00 95.88 94 LYS A N 1
ATOM 731 C CA . LYS A 1 94 ? 4.643 -9.178 -14.774 1.00 95.88 94 LYS A CA 1
ATOM 732 C C . LYS A 1 94 ? 5.757 -9.277 -13.727 1.00 95.88 94 LYS A C 1
ATOM 734 O O . LYS A 1 94 ? 5.628 -8.733 -12.633 1.00 95.88 94 LYS A O 1
ATOM 739 N N . TYR A 1 95 ? 6.859 -9.932 -14.079 1.00 96.81 95 TYR A N 1
ATOM 740 C CA . TYR A 1 95 ? 8.126 -9.854 -13.352 1.00 96.81 95 TYR A CA 1
ATOM 741 C C . TYR A 1 95 ? 8.954 -8.691 -13.903 1.00 96.81 95 TYR A C 1
ATOM 743 O O . TYR A 1 95 ? 9.194 -8.614 -15.106 1.00 96.81 95 TYR A O 1
ATOM 751 N N . LEU A 1 96 ? 9.380 -7.789 -13.023 1.00 97.25 96 LEU A N 1
ATOM 752 C CA . LEU A 1 96 ? 10.251 -6.673 -13.377 1.00 97.25 96 LEU A CA 1
ATOM 753 C C . LEU A 1 96 ? 11.705 -7.117 -13.232 1.00 97.25 96 LEU A C 1
ATOM 755 O O . LEU A 1 96 ? 12.158 -7.364 -12.114 1.00 97.25 96 LEU A O 1
ATOM 759 N N . VAL A 1 97 ? 12.411 -7.251 -14.353 1.00 97.19 97 VAL A N 1
ATOM 760 C CA . VAL A 1 97 ? 13.782 -7.783 -14.393 1.00 97.19 97 VAL A CA 1
ATOM 761 C C . VAL A 1 97 ? 14.777 -6.696 -14.801 1.00 97.19 97 VAL A C 1
ATOM 763 O O . VAL A 1 97 ? 14.437 -5.857 -15.639 1.00 97.19 97 VAL A O 1
ATOM 766 N N . PRO A 1 98 ? 15.989 -6.655 -14.218 1.00 96.88 98 PRO A N 1
ATOM 767 C CA . PRO A 1 98 ? 17.065 -5.810 -14.734 1.00 96.88 98 PRO A CA 1
ATOM 768 C C . PRO A 1 98 ? 17.283 -6.045 -16.234 1.00 96.88 98 PRO A C 1
ATOM 770 O O . PRO A 1 98 ? 17.082 -7.157 -16.711 1.00 96.88 98 PRO A O 1
ATOM 773 N N . GLU A 1 99 ? 17.700 -5.015 -16.970 1.00 91.69 99 GLU A N 1
ATOM 774 C CA . GLU A 1 99 ? 17.830 -5.072 -18.438 1.00 91.69 99 GLU A CA 1
ATOM 775 C C . GLU A 1 99 ? 18.763 -6.200 -18.923 1.00 91.69 99 GLU A C 1
ATOM 777 O O . GLU A 1 99 ? 18.503 -6.833 -19.942 1.00 91.69 99 GLU A O 1
ATOM 782 N N . GLU A 1 100 ? 19.796 -6.510 -18.137 1.00 94.44 100 GLU A N 1
ATOM 783 C CA . GLU A 1 100 ? 20.789 -7.555 -18.421 1.00 94.44 100 GLU A CA 1
ATOM 784 C C . GLU A 1 100 ? 20.374 -8.957 -17.929 1.00 94.44 100 GLU A C 1
ATOM 786 O O . GLU A 1 100 ? 21.132 -9.921 -18.052 1.00 94.44 100 GLU A O 1
ATOM 791 N N . GLU A 1 101 ? 19.183 -9.091 -17.340 1.00 95.25 101 GLU A N 1
ATOM 792 C CA . GLU A 1 101 ? 18.671 -10.342 -16.787 1.00 95.25 101 GLU A CA 1
ATOM 793 C C . GLU A 1 101 ? 17.427 -10.827 -17.536 1.00 95.25 101 GLU A C 1
ATOM 795 O O . GLU A 1 101 ? 16.645 -10.076 -18.115 1.00 95.25 101 GLU A O 1
ATOM 800 N N . THR A 1 102 ? 17.226 -12.140 -17.553 1.00 95.44 102 THR A N 1
ATOM 801 C CA . THR A 1 102 ? 16.083 -12.771 -18.217 1.00 95.44 102 THR A CA 1
ATOM 802 C C . THR A 1 102 ? 15.726 -14.036 -17.447 1.00 95.44 102 THR A C 1
ATOM 804 O O . THR A 1 102 ? 16.595 -14.864 -17.173 1.00 95.44 102 THR A O 1
ATOM 807 N N . LEU A 1 103 ? 14.451 -14.196 -17.090 1.00 95.38 103 LEU A N 1
ATOM 808 C CA . LEU A 1 103 ? 13.932 -15.426 -16.489 1.00 95.38 103 LEU A CA 1
ATOM 809 C C . LEU A 1 103 ? 13.429 -16.392 -17.574 1.00 95.38 103 LEU A C 1
ATOM 811 O O . LEU A 1 103 ? 13.517 -16.121 -18.772 1.00 95.38 103 LEU A O 1
ATOM 815 N N . ASP A 1 104 ? 12.889 -17.540 -17.156 1.00 95.75 104 ASP A N 1
ATOM 816 C CA . ASP A 1 104 ? 12.259 -18.504 -18.065 1.00 95.75 104 ASP A CA 1
ATOM 817 C C . ASP A 1 104 ? 11.210 -17.809 -18.953 1.00 95.75 104 ASP A C 1
ATOM 819 O O . ASP A 1 104 ? 10.342 -17.093 -18.456 1.00 95.75 104 ASP A O 1
ATOM 823 N N . ALA A 1 105 ? 11.261 -18.060 -20.264 1.00 91.69 105 ALA A N 1
ATOM 824 C CA . ALA A 1 105 ? 10.384 -17.443 -21.261 1.00 91.69 105 ALA A CA 1
ATOM 825 C C . ALA A 1 105 ? 8.880 -17.724 -21.054 1.00 91.69 105 ALA A C 1
ATOM 827 O O . ALA A 1 105 ? 8.037 -17.102 -21.698 1.00 91.69 105 ALA A O 1
ATOM 828 N N . LYS A 1 106 ? 8.517 -18.668 -20.177 1.00 94.12 106 LYS A N 1
ATOM 829 C CA . LYS A 1 106 ? 7.129 -18.911 -19.750 1.00 94.12 106 LYS A CA 1
ATOM 830 C C . LYS A 1 106 ? 6.624 -17.879 -18.740 1.00 94.12 106 LYS A C 1
ATOM 832 O O . LYS A 1 106 ? 5.422 -17.849 -18.470 1.00 94.12 106 LYS A O 1
ATOM 837 N N . LEU A 1 107 ? 7.512 -17.088 -18.139 1.00 94.38 107 LEU A N 1
ATOM 838 C CA . LEU A 1 107 ? 7.158 -16.009 -17.228 1.00 94.38 107 LEU A CA 1
ATOM 839 C C . LEU A 1 107 ? 6.932 -14.722 -18.018 1.00 94.38 107 LEU A C 1
ATOM 841 O O . LEU A 1 107 ? 7.741 -14.327 -18.852 1.00 94.38 107 LEU A O 1
ATOM 845 N N . ASN A 1 108 ? 5.817 -14.057 -17.731 1.00 95.62 108 ASN A N 1
ATOM 846 C CA . ASN A 1 108 ? 5.539 -12.730 -18.258 1.00 95.62 108 ASN A CA 1
ATOM 847 C C . ASN A 1 108 ? 6.463 -11.732 -17.554 1.00 95.62 108 ASN A C 1
ATOM 849 O O . ASN A 1 108 ? 6.331 -11.531 -16.347 1.00 95.62 108 ASN A O 1
ATOM 853 N N . GLN A 1 109 ? 7.421 -11.160 -18.273 1.00 96.25 109 GLN A N 1
ATOM 854 C CA . GLN A 1 109 ? 8.444 -10.283 -17.708 1.00 96.25 109 GLN A CA 1
ATOM 855 C C . GLN A 1 109 ? 8.662 -9.057 -18.590 1.00 96.25 109 GLN A C 1
ATOM 857 O O . GLN A 1 109 ? 8.378 -9.091 -19.786 1.00 96.25 109 GLN A O 1
ATOM 862 N N . MET A 1 110 ? 9.168 -7.983 -17.994 1.00 96.19 110 MET A N 1
ATOM 863 C CA . MET A 1 110 ? 9.512 -6.745 -18.691 1.00 96.19 110 MET A CA 1
ATOM 864 C C . MET A 1 110 ? 10.702 -6.052 -18.009 1.00 96.19 110 MET A C 1
ATOM 866 O O . MET A 1 110 ? 10.981 -6.361 -16.843 1.00 96.19 110 MET A O 1
ATOM 870 N N . PRO A 1 111 ? 11.376 -5.104 -18.687 1.00 97.19 111 PRO A N 1
ATOM 871 C CA . PRO A 1 111 ? 12.442 -4.318 -18.079 1.00 97.19 111 PRO A CA 1
ATOM 872 C C . PRO A 1 111 ? 11.963 -3.601 -16.815 1.00 97.19 111 PRO A C 1
ATOM 874 O O . PRO A 1 111 ? 10.870 -3.028 -16.775 1.00 97.19 111 PRO A O 1
ATOM 877 N N . ARG A 1 112 ? 12.790 -3.631 -15.768 1.00 97.62 112 ARG A N 1
ATOM 878 C CA . ARG A 1 112 ? 12.440 -3.103 -14.448 1.00 97.62 112 ARG A CA 1
ATOM 879 C C . ARG A 1 112 ? 12.096 -1.624 -14.490 1.00 97.62 112 ARG A C 1
ATOM 881 O O . ARG A 1 112 ? 11.055 -1.249 -13.962 1.00 97.62 112 ARG A O 1
ATOM 888 N N . ASP A 1 113 ? 12.934 -0.814 -15.120 1.00 97.44 113 ASP A N 1
ATOM 889 C CA . ASP A 1 113 ? 12.763 0.641 -15.121 1.00 97.44 113 ASP A CA 1
ATOM 890 C C . ASP A 1 113 ? 11.523 1.064 -15.921 1.00 97.44 113 ASP A C 1
ATOM 892 O O . ASP A 1 113 ? 10.807 1.978 -15.517 1.00 97.44 113 ASP A O 1
ATOM 896 N N . GLU A 1 114 ? 11.203 0.342 -17.000 1.00 97.25 114 GLU A N 1
ATOM 897 C CA . GLU A 1 114 ? 9.962 0.539 -17.755 1.00 97.25 114 GLU A CA 1
ATOM 898 C C . GLU A 1 114 ? 8.735 0.214 -16.891 1.00 97.25 114 GLU A C 1
ATOM 900 O O . GLU A 1 114 ? 7.798 1.008 -16.814 1.00 97.25 114 GLU A O 1
ATOM 905 N N . GLY A 1 115 ? 8.752 -0.924 -16.190 1.00 97.31 115 GLY A N 1
ATOM 906 C CA . GLY A 1 115 ? 7.634 -1.339 -15.343 1.00 97.31 115 GLY A CA 1
ATOM 907 C C . GLY A 1 115 ? 7.457 -0.474 -14.096 1.00 97.31 115 GLY A C 1
ATOM 908 O O . GLY A 1 115 ? 6.325 -0.218 -13.685 1.00 97.31 115 GLY A O 1
ATOM 909 N N . LEU A 1 116 ? 8.557 0.014 -13.513 1.00 97.69 116 LEU A N 1
ATOM 910 C CA . LEU A 1 116 ? 8.518 0.995 -12.429 1.00 97.69 116 LEU A CA 1
ATOM 911 C C . LEU A 1 116 ? 7.927 2.320 -12.917 1.00 97.69 116 LEU A C 1
ATOM 913 O O . LEU A 1 116 ? 7.020 2.846 -12.279 1.00 97.69 116 LEU A O 1
ATOM 917 N N . GLY A 1 117 ? 8.354 2.812 -14.084 1.00 98.12 117 GLY A N 1
ATOM 918 C CA . GLY A 1 117 ? 7.774 4.011 -14.691 1.00 98.12 117 GLY A CA 1
ATOM 919 C C . GLY A 1 117 ? 6.273 3.873 -14.976 1.00 98.12 117 GLY A C 1
ATOM 920 O O . GLY A 1 117 ? 5.506 4.795 -14.693 1.00 98.12 117 GLY A O 1
ATOM 921 N N . GLU A 1 118 ? 5.840 2.712 -15.483 1.00 97.88 118 GLU A N 1
ATOM 922 C CA . GLU A 1 118 ? 4.424 2.391 -15.704 1.00 97.88 118 GLU A CA 1
ATOM 923 C C . GLU A 1 118 ? 3.632 2.444 -14.385 1.00 97.88 118 GLU A C 1
ATOM 925 O O . GLU A 1 118 ? 2.654 3.191 -14.279 1.00 97.88 118 GLU A O 1
ATOM 930 N N . ILE A 1 119 ? 4.055 1.691 -13.359 1.00 97.00 119 ILE A N 1
ATOM 931 C CA . ILE A 1 119 ? 3.284 1.571 -12.115 1.00 97.00 119 ILE A CA 1
ATOM 932 C C . ILE A 1 119 ? 3.309 2.857 -11.284 1.00 97.00 119 ILE A C 1
ATOM 934 O O . ILE A 1 119 ? 2.275 3.246 -10.749 1.00 97.00 119 ILE A O 1
ATOM 938 N N . GLU A 1 120 ? 4.437 3.569 -11.212 1.00 97.69 120 GLU A N 1
ATOM 939 C CA . GLU A 1 120 ? 4.508 4.867 -10.532 1.00 97.69 120 GLU A CA 1
ATOM 940 C C . GLU A 1 120 ? 3.644 5.915 -11.239 1.00 97.69 120 GLU A C 1
ATOM 942 O O . GLU A 1 120 ? 2.999 6.736 -10.584 1.00 97.69 120 GLU A O 1
ATOM 947 N N . GLY A 1 121 ? 3.583 5.867 -12.574 1.00 98.38 121 GLY A N 1
ATOM 948 C CA . GLY A 1 121 ? 2.676 6.692 -13.364 1.00 98.38 121 GLY A CA 1
ATOM 949 C C . GLY A 1 121 ? 1.209 6.445 -13.008 1.00 98.38 121 GLY A C 1
ATOM 950 O O . GLY A 1 121 ? 0.465 7.403 -12.803 1.00 98.38 121 GLY A O 1
ATOM 951 N N . LEU A 1 122 ? 0.808 5.176 -12.877 1.00 97.75 122 LEU A N 1
ATOM 952 C CA . LEU A 1 122 ? -0.551 4.785 -12.481 1.00 97.75 122 LEU A CA 1
ATOM 953 C C . LEU A 1 122 ? -0.875 5.141 -11.023 1.00 97.75 122 LEU A C 1
ATOM 955 O O . LEU A 1 122 ? -2.007 5.512 -10.722 1.00 97.75 122 LEU A O 1
ATOM 959 N N . GLN A 1 123 ? 0.103 5.037 -10.121 1.00 98.12 123 GLN A N 1
ATOM 960 C CA . GLN A 1 123 ? -0.090 5.311 -8.697 1.00 98.12 123 GLN A CA 1
ATOM 961 C C . GLN A 1 123 ? -0.172 6.805 -8.381 1.00 98.12 123 GLN A C 1
ATOM 963 O O . GLN A 1 123 ? -0.758 7.178 -7.362 1.00 98.12 123 GLN A O 1
ATOM 968 N N . ARG A 1 124 ? 0.384 7.670 -9.237 1.00 98.50 124 ARG A N 1
ATOM 969 C C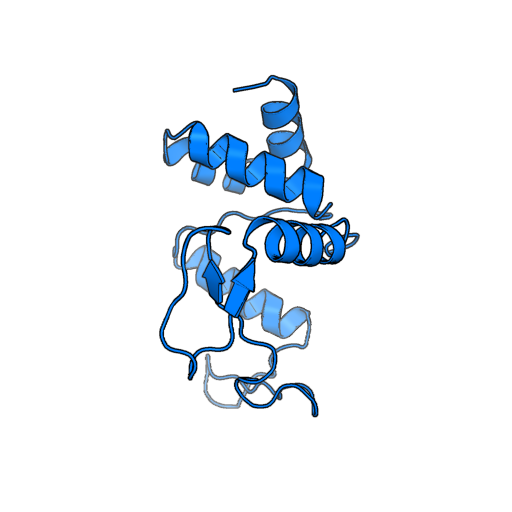A . ARG A 1 124 ? 0.471 9.107 -8.975 1.00 98.50 124 ARG A CA 1
ATOM 970 C C . ARG A 1 124 ? -0.908 9.734 -8.753 1.00 98.50 124 ARG A C 1
ATOM 972 O O . ARG A 1 124 ? -1.707 9.855 -9.676 1.00 98.50 124 ARG A O 1
ATOM 979 N N . GLY A 1 125 ? -1.172 10.166 -7.522 1.00 98.38 125 GLY A N 1
ATOM 980 C CA . GLY A 1 125 ? -2.451 10.756 -7.118 1.00 98.38 125 GLY A CA 1
ATOM 981 C C . GLY A 1 125 ? -3.636 9.784 -7.070 1.00 98.38 125 GLY A C 1
ATOM 982 O O . GLY A 1 125 ? -4.774 10.227 -6.922 1.00 98.38 125 GLY A O 1
ATOM 983 N N . SER A 1 126 ? -3.404 8.475 -7.191 1.00 98.06 126 SER A N 1
ATOM 984 C CA . SER A 1 126 ? -4.468 7.460 -7.257 1.00 98.06 126 SER A CA 1
ATOM 985 C C . SER A 1 126 ? -5.304 7.343 -5.972 1.00 98.06 126 SER A C 1
ATOM 987 O O . SER A 1 126 ? -6.426 6.832 -6.013 1.00 98.06 126 SER A O 1
ATOM 989 N N . TYR A 1 127 ? -4.809 7.880 -4.852 1.00 97.31 127 TYR A N 1
ATOM 990 C CA . TYR A 1 127 ? -5.496 7.902 -3.558 1.00 97.31 127 TYR A CA 1
ATOM 991 C C . TYR A 1 127 ? -6.096 9.276 -3.229 1.00 97.31 127 TYR A C 1
ATOM 993 O O . TYR A 1 127 ? -6.586 9.482 -2.122 1.00 97.31 127 TYR A O 1
ATOM 1001 N N . ALA A 1 128 ? -6.119 10.222 -4.174 1.00 96.69 128 ALA A N 1
ATOM 1002 C CA . ALA A 1 128 ? -6.722 11.530 -3.942 1.00 96.69 128 ALA A CA 1
ATOM 1003 C C . ALA A 1 128 ? -8.191 11.401 -3.488 1.00 96.69 128 ALA A C 1
ATOM 1005 O O . ALA A 1 128 ? -9.037 10.842 -4.187 1.00 96.69 128 ALA A O 1
ATOM 1006 N N . GLY A 1 129 ? -8.491 11.941 -2.303 1.00 93.56 129 GLY A N 1
ATOM 1007 C CA . GLY A 1 129 ? -9.820 11.877 -1.686 1.00 93.56 129 GLY A CA 1
ATOM 1008 C C . GLY A 1 129 ? -10.139 10.571 -0.947 1.00 93.56 129 GLY A C 1
ATOM 1009 O O . GLY A 1 129 ? -11.276 10.418 -0.500 1.00 93.56 129 GLY A O 1
ATOM 1010 N N . ARG A 1 130 ? -9.171 9.656 -0.816 1.00 89.94 130 ARG A N 1
ATOM 1011 C CA . ARG A 1 130 ? -9.274 8.408 -0.046 1.00 89.94 130 ARG A CA 1
ATOM 1012 C C . ARG A 1 130 ? -8.458 8.475 1.241 1.00 89.94 130 ARG A C 1
ATOM 1014 O O . ARG A 1 130 ? -7.370 9.094 1.220 1.00 89.94 130 ARG A O 1
#

Foldseek 3Di:
DPPQLVVQCPQAEDPVQSVVQVVVVDPVSSVVVSVLCQLQVANHDHHDDPDPVRVVVVLVVCVVVVQWADDPDPPDTDGDDDPVPPDDDQVPDEAADDPPDDDPPVGHYDHNVVVCCVVSVVNGNNNPVD

Sequence (130 aa):
MDDKYAALLSKNMDPTSLAKLEALNNEEVMEFVAQAIELCAPAKVAVCDDSAEDVAWIRQQAIDNKEEIPLKIEGHTVHFDGYYDQARKKDVTKYLVPEEETLDAKLNQMPRDEGLGEIEGLQRGSYAGR

Secondary structure (DSSP, 8-state):
--HHHHHHHHHHB-HHHHHHHHTT--HHHHHHHHHHHHHH--S-B----S-HHHHHHHHHHHHHTTSSEE-SSTT-EE----TT-SS--TTT--EEE-TT----TTS-EEEHHHHHHHHHHHHTTTTTT-